Protein AF-A0A3M1TUG3-F1 (afdb_monomer_lite)

Secondary structure (DSSP, 8-state):
-HHHHT----TTTTT--S-GGG-S-HHHHHHHHHHHHTTTS-TTGGGS--HHHHHHHHHHH--HHHHTT-HHHHHHHHHHHHHHHHTTS--

Foldseek 3Di:
DCVVLVAPDDCVQLVNPDDPVPDPCVQVSVQSSSQSRCVPPDPVVSPVDDPVVVPVVCVVVDDPVVLVVDPVSVVVVVVVQVVCVVVVNHD

Radius of gyration: 16.88 Å; chains: 1; bounding box: 41×24×45 Å

Sequence (91 aa):
MKKEIGTTKSDAELGLNRNPESIANPKRLIADAIRIARQDEVKRRRRELSIEELYLPIGQKVSLTALERLPAYQQFKEAVRSAFRQLNYLH

pLDDT: mean 86.3, std 6.44, range [69.75, 96.69]

Structure (mmCIF, N/CA/C/O backbone):
data_AF-A0A3M1TUG3-F1
#
_entry.id   AF-A0A3M1TUG3-F1
#
loop_
_atom_site.group_PDB
_atom_site.id
_atom_site.type_symbol
_atom_site.label_atom_id
_atom_site.label_alt_id
_atom_site.label_comp_id
_atom_site.label_asym_id
_atom_site.label_entity_id
_atom_site.label_seq_id
_atom_site.pdbx_PDB_ins_code
_atom_site.Cartn_x
_atom_site.Cartn_y
_atom_site.Cartn_z
_atom_site.occupancy
_atom_site.B_iso_or_equiv
_atom_site.auth_seq_id
_atom_site.auth_comp_id
_atom_site.auth_asym_id
_atom_site.auth_atom_id
_atom_site.pdbx_PDB_model_num
ATOM 1 N N . MET A 1 1 ? -0.842 4.076 7.972 1.00 69.75 1 MET A N 1
ATOM 2 C CA . MET A 1 1 ? -2.234 3.617 7.765 1.00 69.75 1 MET A CA 1
ATOM 3 C C . MET A 1 1 ? -3.119 3.821 8.996 1.00 69.75 1 MET A C 1
ATOM 5 O O . MET A 1 1 ? -4.026 4.626 8.896 1.00 69.75 1 MET A O 1
ATOM 9 N N . LYS A 1 2 ? -2.858 3.202 10.161 1.00 76.19 2 LYS A N 1
ATOM 10 C CA . LYS A 1 2 ? -3.691 3.370 11.383 1.00 76.19 2 LYS A CA 1
ATOM 11 C C . LYS A 1 2 ? -3.968 4.830 11.782 1.00 76.19 2 LYS A C 1
ATOM 13 O O . LYS A 1 2 ? -5.112 5.182 12.051 1.00 76.19 2 LYS A O 1
ATOM 18 N N . LYS A 1 3 ? -2.941 5.690 11.705 1.00 75.50 3 LYS A N 1
ATOM 19 C CA . LYS A 1 3 ? -3.070 7.145 11.909 1.00 75.50 3 LYS A CA 1
ATOM 20 C C . LYS A 1 3 ? -4.026 7.823 10.916 1.00 75.50 3 LYS A C 1
ATOM 22 O O . LYS A 1 3 ? -4.758 8.708 11.324 1.00 75.50 3 LYS A O 1
ATOM 27 N N . GLU A 1 4 ? -4.042 7.389 9.655 1.00 76.06 4 GLU A N 1
ATOM 28 C CA . GLU A 1 4 ? -4.914 7.961 8.612 1.00 76.06 4 GLU A CA 1
ATOM 29 C C . GLU A 1 4 ? -6.372 7.505 8.768 1.00 76.06 4 GLU A C 1
ATOM 31 O O . GLU A 1 4 ? -7.296 8.236 8.444 1.00 76.06 4 GLU A O 1
ATOM 36 N N . ILE A 1 5 ? -6.587 6.292 9.286 1.00 76.56 5 ILE A N 1
ATOM 37 C CA . ILE A 1 5 ? -7.932 5.743 9.524 1.00 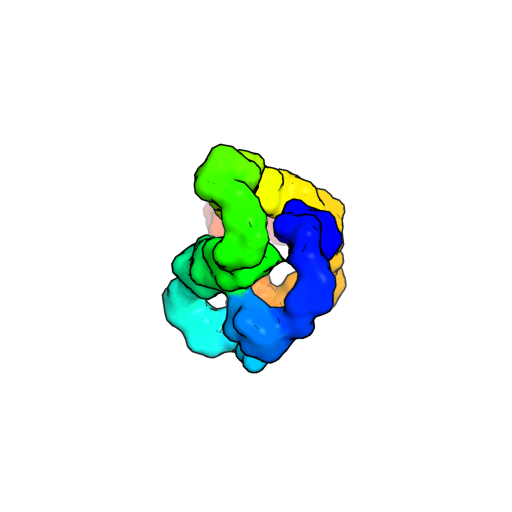76.56 5 ILE A CA 1
ATOM 38 C C . ILE A 1 5 ? -8.520 6.261 10.849 1.00 76.56 5 ILE A C 1
ATOM 40 O O . ILE A 1 5 ? -9.739 6.247 11.027 1.00 76.56 5 ILE A O 1
ATOM 44 N N . GLY A 1 6 ? -7.667 6.769 11.748 1.00 77.06 6 GLY A N 1
ATOM 45 C CA . GLY A 1 6 ? -8.064 7.352 13.030 1.00 77.06 6 GLY A CA 1
ATOM 46 C C . GLY A 1 6 ? -8.351 6.311 14.113 1.00 77.06 6 GLY A C 1
ATOM 47 O O . GLY A 1 6 ?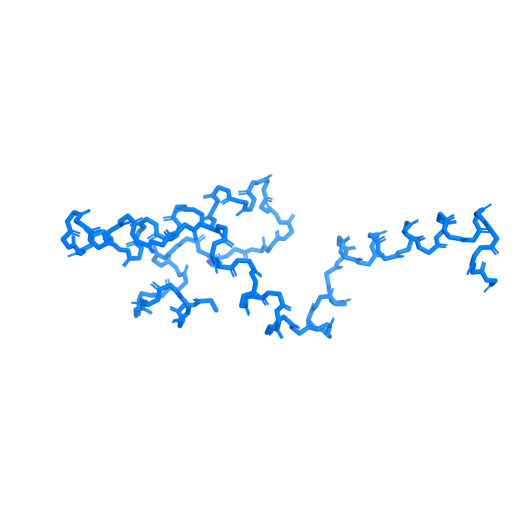 -9.225 6.524 14.942 1.00 77.06 6 GLY A O 1
ATOM 48 N N . THR A 1 7 ? -7.651 5.170 14.103 1.00 82.94 7 THR A N 1
ATOM 49 C CA . THR A 1 7 ? -7.920 4.049 15.022 1.00 82.94 7 THR A CA 1
ATOM 50 C C . THR A 1 7 ? -6.701 3.632 15.839 1.00 82.94 7 THR A C 1
ATOM 52 O O . THR A 1 7 ? -5.560 3.735 15.383 1.00 82.94 7 THR A O 1
ATOM 55 N N . THR A 1 8 ? -6.962 3.122 17.044 1.00 85.75 8 THR A N 1
ATOM 56 C CA . THR A 1 8 ? -5.976 2.508 17.946 1.00 85.75 8 THR A CA 1
ATOM 57 C C . THR A 1 8 ? -5.953 0.980 17.856 1.00 85.75 8 THR A C 1
ATOM 59 O O . THR A 1 8 ? -5.085 0.362 18.469 1.00 85.75 8 THR A O 1
ATOM 62 N N . LYS A 1 9 ? -6.862 0.369 17.078 1.00 87.94 9 LYS A N 1
ATOM 63 C CA . LYS A 1 9 ? -6.914 -1.087 16.878 1.00 87.94 9 LYS A CA 1
ATOM 64 C C . LYS A 1 9 ? -5.618 -1.599 16.234 1.00 87.94 9 LYS A C 1
ATOM 66 O O . LYS A 1 9 ? -4.992 -0.930 15.405 1.00 87.94 9 LYS A O 1
ATOM 71 N N . SER A 1 10 ? -5.211 -2.797 16.627 1.00 89.62 10 SER A N 1
ATOM 72 C CA . SER A 1 10 ? -4.034 -3.503 16.124 1.00 89.62 10 SER A CA 1
ATOM 73 C C . SER A 1 10 ? -4.226 -4.010 14.690 1.00 89.62 10 SER A C 1
ATOM 75 O O . SER A 1 10 ? -5.342 -4.137 14.191 1.00 89.62 10 SER A O 1
ATOM 77 N N . ASP A 1 11 ? -3.127 -4.354 14.009 1.00 86.12 11 ASP A N 1
ATOM 78 C CA . ASP A 1 11 ? -3.211 -4.885 12.637 1.00 86.12 11 ASP A CA 1
ATOM 79 C C . ASP A 1 11 ? -3.903 -6.254 12.592 1.00 86.12 11 ASP A C 1
ATOM 81 O O . ASP A 1 11 ? -4.517 -6.597 11.587 1.00 86.12 11 ASP A O 1
ATOM 85 N N . ALA A 1 12 ? -3.854 -7.019 13.686 1.00 88.00 12 ALA A N 1
ATOM 86 C CA . ALA A 1 12 ? -4.602 -8.263 13.825 1.00 88.00 12 ALA A CA 1
ATOM 87 C C . ALA A 1 12 ? -6.116 -8.002 13.903 1.00 88.00 12 ALA A C 1
ATOM 89 O O . ALA A 1 12 ? -6.875 -8.626 13.166 1.00 88.00 12 ALA A O 1
ATOM 90 N N . GLU A 1 13 ? -6.546 -7.034 14.719 1.00 87.75 13 GLU A N 1
ATOM 91 C CA . GLU A 1 13 ? -7.959 -6.637 14.830 1.00 87.75 13 GLU A CA 1
ATOM 92 C C . GLU A 1 13 ? -8.514 -6.088 13.514 1.00 87.75 13 GLU A C 1
ATOM 94 O O . GLU A 1 13 ? -9.670 -6.327 13.180 1.00 87.75 13 GLU A O 1
ATOM 99 N N . LEU A 1 14 ? -7.687 -5.378 12.746 1.00 87.44 14 LEU A N 1
ATOM 100 C CA . LEU A 1 14 ? -8.057 -4.840 11.437 1.00 87.44 14 LEU A CA 1
ATOM 101 C C . LEU A 1 14 ? -7.965 -5.879 10.304 1.00 87.44 14 LEU A C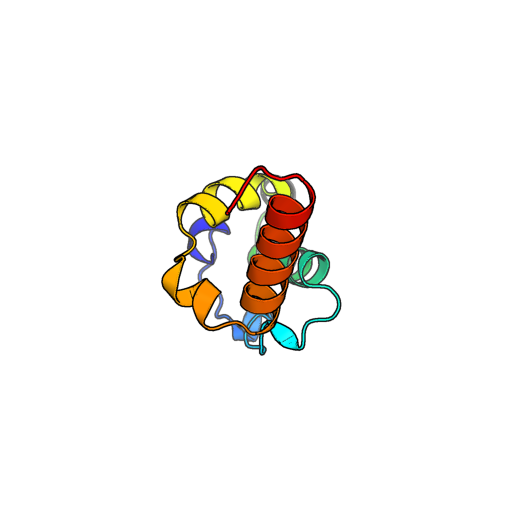 1
ATOM 103 O O . LEU A 1 14 ? -8.299 -5.563 9.165 1.00 87.44 14 LEU A O 1
ATOM 107 N N . GLY A 1 15 ? -7.490 -7.099 10.583 1.00 86.62 15 GLY A N 1
ATOM 108 C CA . GLY A 1 15 ? -7.273 -8.142 9.574 1.00 86.62 15 GLY A CA 1
ATOM 109 C C . GLY A 1 15 ? -6.110 -7.865 8.609 1.00 86.62 15 GLY A C 1
ATOM 110 O O . GLY A 1 15 ? -6.000 -8.520 7.574 1.00 86.62 15 GLY A O 1
ATOM 111 N N . LEU A 1 16 ? -5.240 -6.909 8.941 1.00 86.62 16 LEU A N 1
ATOM 112 C CA . LEU A 1 16 ? -4.110 -6.445 8.131 1.00 86.62 16 LEU A CA 1
ATOM 113 C C . LEU A 1 16 ? -2.802 -7.207 8.400 1.00 86.62 16 LEU A C 1
ATOM 115 O O . LEU A 1 16 ? -1.845 -7.034 7.651 1.00 86.62 16 LEU A O 1
ATOM 119 N N . ASN A 1 17 ? -2.738 -8.056 9.433 1.00 86.44 17 ASN A N 1
ATOM 120 C CA . ASN A 1 17 ? -1.562 -8.886 9.725 1.00 86.44 17 ASN A CA 1
ATOM 121 C C . ASN A 1 17 ? -1.455 -10.080 8.755 1.00 86.44 17 ASN A C 1
ATOM 123 O O . ASN A 1 17 ? -1.691 -11.232 9.123 1.00 86.44 17 ASN A O 1
ATOM 127 N N . ARG A 1 18 ? -1.190 -9.792 7.479 1.00 84.88 18 ARG A N 1
ATOM 128 C CA . ARG A 1 18 ? -1.070 -10.767 6.388 1.00 84.88 18 ARG A CA 1
ATOM 129 C C . ARG A 1 18 ? 0.047 -10.353 5.439 1.00 84.88 18 ARG A C 1
ATOM 131 O O . ARG A 1 18 ? 0.347 -9.169 5.319 1.00 84.88 18 ARG A O 1
ATOM 138 N N . ASN A 1 19 ? 0.633 -11.325 4.739 1.00 86.50 19 ASN A N 1
ATOM 139 C CA . ASN A 1 19 ? 1.590 -11.033 3.673 1.00 86.50 19 ASN A CA 1
ATOM 140 C C . ASN A 1 19 ? 0.875 -10.247 2.552 1.00 86.50 19 ASN A C 1
ATOM 142 O O . ASN A 1 19 ? -0.095 -10.770 2.006 1.00 86.50 19 ASN A O 1
ATOM 146 N N . PRO A 1 20 ? 1.335 -9.034 2.186 1.00 85.75 20 PRO A N 1
ATOM 147 C CA . PRO A 1 20 ? 0.723 -8.239 1.126 1.00 85.75 20 PRO A CA 1
ATOM 148 C C . PRO A 1 20 ? 0.566 -8.977 -0.209 1.00 85.75 20 PRO A C 1
ATOM 150 O O . PRO A 1 20 ? -0.427 -8.774 -0.902 1.00 85.75 20 PRO A O 1
ATOM 153 N N . GLU A 1 21 ? 1.509 -9.859 -0.549 1.00 86.94 21 GLU A N 1
ATOM 154 C CA . GLU A 1 21 ? 1.524 -10.567 -1.836 1.00 86.94 21 GLU A CA 1
ATOM 155 C C . GLU A 1 21 ? 0.547 -11.743 -1.909 1.00 86.94 21 GLU A C 1
ATOM 157 O O . GLU A 1 21 ? 0.215 -12.198 -2.999 1.00 86.94 21 GLU A O 1
ATOM 162 N N . SER A 1 22 ? 0.037 -12.223 -0.771 1.00 89.06 22 SER A N 1
ATOM 163 C CA . SER A 1 22 ? -0.973 -13.287 -0.753 1.00 89.06 22 SER A CA 1
ATOM 164 C C . SER A 1 22 ? -2.410 -12.758 -0.769 1.00 89.06 22 SER A C 1
ATOM 166 O O . SER A 1 22 ? -3.369 -13.535 -0.770 1.00 89.06 22 SER A O 1
ATOM 168 N N . ILE A 1 23 ? -2.598 -11.434 -0.771 1.00 89.69 23 ILE A N 1
ATOM 169 C CA . ILE A 1 23 ? -3.922 -10.819 -0.701 1.00 89.69 23 ILE A CA 1
ATOM 170 C C . ILE A 1 23 ? -4.533 -10.757 -2.102 1.00 89.69 23 ILE A C 1
ATOM 172 O O . ILE A 1 23 ? -4.208 -9.885 -2.901 1.00 89.69 23 ILE A O 1
ATOM 176 N N . ALA A 1 24 ? -5.508 -11.628 -2.365 1.00 88.38 24 ALA A N 1
ATOM 177 C CA . ALA A 1 24 ? -6.215 -11.666 -3.647 1.00 88.38 24 ALA A CA 1
ATOM 178 C C . ALA A 1 24 ? -7.020 -10.385 -3.957 1.00 88.38 24 ALA A C 1
ATOM 180 O O . ALA A 1 24 ? -7.189 -10.021 -5.117 1.00 88.38 24 ALA A O 1
ATOM 181 N N . ASN A 1 25 ? -7.542 -9.694 -2.935 1.00 89.06 25 ASN A N 1
ATOM 182 C CA . ASN A 1 25 ? -8.305 -8.454 -3.114 1.00 89.06 25 ASN A CA 1
ATOM 183 C C . ASN A 1 25 ? -7.917 -7.389 -2.068 1.00 89.06 25 ASN A C 1
ATOM 185 O O . ASN A 1 25 ? -8.599 -7.238 -1.047 1.00 89.06 25 ASN A O 1
ATOM 189 N N . PRO A 1 26 ? -6.823 -6.642 -2.303 1.00 86.56 26 PRO A N 1
ATOM 190 C CA . PRO A 1 26 ? -6.295 -5.684 -1.333 1.00 86.56 26 PRO A CA 1
ATOM 191 C C . PRO A 1 26 ? -7.221 -4.484 -1.118 1.00 86.56 26 PRO A C 1
ATOM 193 O O . PRO A 1 26 ? -7.319 -3.983 -0.000 1.00 86.56 26 PRO A O 1
ATOM 196 N N . LYS A 1 27 ? -7.969 -4.056 -2.146 1.00 87.75 27 LYS A N 1
ATOM 197 C CA . LYS A 1 27 ? -8.936 -2.951 -2.023 1.00 87.75 27 LYS A CA 1
ATOM 198 C C . LYS A 1 27 ? -10.053 -3.296 -1.042 1.00 87.75 27 LYS A C 1
ATOM 200 O O . LYS A 1 27 ? -10.370 -2.504 -0.158 1.00 87.75 27 LYS A O 1
ATOM 205 N N . ARG A 1 28 ? -10.619 -4.500 -1.171 1.00 89.31 28 ARG A N 1
ATOM 206 C CA . ARG A 1 28 ? -11.663 -4.980 -0.261 1.00 89.31 28 ARG A CA 1
ATOM 207 C C . ARG A 1 28 ? -11.141 -5.121 1.167 1.00 89.31 28 ARG A C 1
ATOM 209 O O . ARG A 1 28 ? -11.821 -4.682 2.085 1.00 89.31 28 ARG A O 1
ATOM 216 N N . LEU A 1 29 ? -9.930 -5.656 1.347 1.00 89.88 29 LEU A N 1
ATOM 217 C CA . LEU A 1 29 ? -9.319 -5.788 2.673 1.00 89.88 29 LEU A CA 1
ATOM 218 C C . LEU A 1 29 ? -9.190 -4.434 3.385 1.00 89.88 29 LEU A C 1
ATOM 220 O O . LEU A 1 29 ? -9.544 -4.312 4.553 1.00 89.88 29 LEU A O 1
ATOM 224 N N . ILE A 1 30 ? -8.718 -3.408 2.674 1.00 87.31 30 ILE A N 1
ATOM 225 C CA . ILE A 1 30 ? -8.590 -2.052 3.219 1.00 87.31 30 ILE A CA 1
ATOM 226 C C . ILE A 1 30 ? -9.968 -1.476 3.574 1.00 87.31 30 ILE A C 1
ATOM 228 O O . ILE A 1 30 ? -10.126 -0.902 4.650 1.00 87.31 30 ILE A O 1
ATOM 232 N N . ALA A 1 31 ? -10.974 -1.660 2.712 1.00 88.25 31 ALA A N 1
ATOM 233 C CA . ALA A 1 31 ? -12.341 -1.215 2.985 1.00 88.25 31 ALA A CA 1
ATOM 234 C C . ALA A 1 31 ? -12.927 -1.880 4.247 1.00 88.25 31 ALA A C 1
ATOM 236 O O . ALA A 1 31 ? -13.530 -1.207 5.085 1.00 88.25 31 ALA A O 1
ATOM 237 N N . ASP A 1 32 ? -12.698 -3.184 4.420 1.00 89.50 32 ASP A N 1
ATOM 238 C CA . ASP A 1 32 ? -13.102 -3.915 5.621 1.00 89.50 32 ASP A CA 1
ATOM 239 C C . ASP A 1 32 ? -12.349 -3.435 6.868 1.00 89.50 32 ASP A C 1
ATOM 241 O O . ASP A 1 32 ? -12.972 -3.224 7.9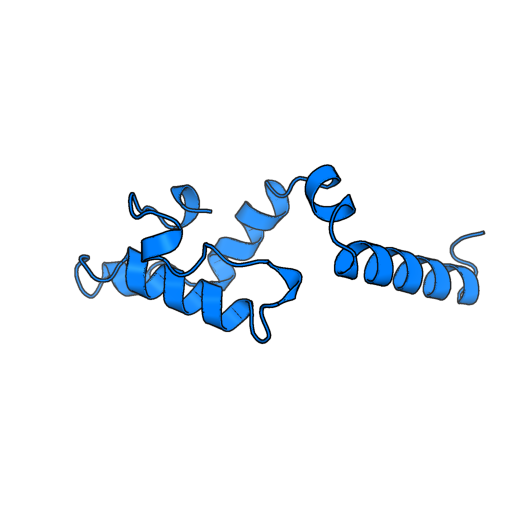09 1.00 89.50 32 ASP A O 1
ATOM 245 N N . ALA A 1 33 ? -11.046 -3.171 6.763 1.00 89.25 33 ALA A N 1
ATOM 246 C CA . ALA A 1 33 ? -10.261 -2.614 7.861 1.00 89.25 33 ALA A CA 1
ATOM 247 C C . ALA A 1 33 ? -10.791 -1.240 8.311 1.00 89.25 33 ALA A C 1
ATOM 249 O O . ALA A 1 33 ? -10.934 -1.000 9.508 1.00 89.25 33 ALA A O 1
ATOM 250 N N . ILE A 1 34 ? -11.149 -0.352 7.376 1.00 87.12 34 ILE A N 1
ATOM 251 C CA . ILE A 1 34 ? -11.761 0.956 7.686 1.00 87.12 34 ILE A CA 1
ATOM 252 C C . ILE A 1 34 ? -13.106 0.770 8.396 1.00 87.12 34 ILE A C 1
ATOM 254 O O . ILE A 1 34 ? -13.383 1.423 9.404 1.00 87.12 34 ILE A O 1
ATOM 258 N N . ARG A 1 35 ? -13.932 -0.159 7.904 1.00 87.19 35 ARG A N 1
ATOM 259 C CA . ARG A 1 35 ? -15.227 -0.486 8.510 1.00 87.19 35 ARG A CA 1
ATOM 260 C C . ARG A 1 35 ? -15.069 -0.982 9.949 1.00 87.19 35 ARG A C 1
ATOM 262 O O . ARG A 1 35 ? -15.807 -0.533 10.823 1.00 87.19 35 ARG A O 1
ATOM 269 N N . ILE A 1 36 ? -14.109 -1.873 10.203 1.00 89.50 36 ILE A N 1
ATOM 270 C CA . ILE A 1 36 ? -13.798 -2.402 11.541 1.00 89.50 36 ILE A CA 1
ATOM 271 C C . ILE A 1 36 ? -13.251 -1.296 12.448 1.00 89.50 36 ILE A C 1
ATOM 273 O O . ILE A 1 36 ? -13.645 -1.195 13.610 1.00 89.50 36 ILE A O 1
ATOM 277 N N . ALA A 1 37 ? -12.367 -0.447 11.928 1.00 87.75 37 ALA A N 1
ATOM 278 C CA . ALA A 1 37 ? -11.766 0.655 12.668 1.00 87.75 37 ALA A CA 1
ATOM 279 C C . ALA A 1 37 ? -12.806 1.632 13.233 1.00 87.75 37 ALA A C 1
ATOM 281 O O . ALA A 1 37 ? -12.622 2.138 14.337 1.00 87.75 37 ALA A O 1
ATOM 282 N N . ARG A 1 38 ? -13.903 1.851 12.497 1.00 86.31 38 ARG A N 1
ATOM 283 C CA . ARG A 1 38 ? -14.965 2.815 12.829 1.00 86.31 38 ARG A CA 1
ATOM 284 C C . ARG A 1 38 ? -16.254 2.178 13.335 1.00 86.31 38 ARG A C 1
ATOM 286 O O . ARG A 1 38 ? -17.268 2.859 13.484 1.00 86.31 38 ARG A O 1
ATOM 293 N N . GLN A 1 39 ? -16.249 0.874 13.602 1.00 87.38 39 GLN A N 1
ATOM 294 C CA . GLN A 1 39 ? -17.453 0.148 14.016 1.00 87.38 39 GLN A CA 1
ATOM 295 C C . GLN A 1 39 ? -18.069 0.679 15.321 1.00 87.38 39 GLN A C 1
ATOM 297 O O . GLN A 1 39 ? -19.266 0.505 15.533 1.00 87.38 39 GLN A O 1
ATOM 302 N N . ASP A 1 40 ? -17.272 1.360 16.146 1.00 85.88 40 ASP A N 1
ATOM 303 C CA . ASP A 1 40 ? -17.663 1.905 17.448 1.00 85.88 40 ASP A CA 1
ATOM 304 C C . ASP A 1 40 ? -18.116 3.381 17.362 1.00 85.88 40 ASP A C 1
ATOM 306 O O . ASP A 1 40 ? -18.626 3.945 18.325 1.00 85.88 40 ASP A O 1
ATOM 310 N N . GLU A 1 41 ? -17.988 4.028 16.196 1.00 85.12 41 GLU A N 1
ATOM 311 C CA . GLU A 1 41 ? -18.374 5.434 16.012 1.00 85.12 41 GLU A CA 1
ATOM 312 C C . GLU A 1 41 ? -19.885 5.609 15.788 1.00 85.12 41 GLU A C 1
ATOM 314 O O . GLU A 1 41 ? -20.612 4.670 15.464 1.00 85.12 41 GLU A O 1
ATOM 319 N N . VAL A 1 42 ? -20.393 6.839 15.887 1.00 84.94 42 VAL A N 1
ATOM 320 C CA . VAL A 1 42 ? -21.786 7.156 15.523 1.00 84.94 42 VAL A CA 1
ATOM 321 C C . VAL A 1 42 ? -22.004 7.097 14.004 1.00 84.94 42 VAL A C 1
ATOM 323 O O . VAL A 1 42 ? -21.121 7.454 13.226 1.00 84.94 42 VAL A O 1
ATOM 326 N N . LYS A 1 43 ? -23.208 6.698 13.560 1.00 80.94 43 LYS A N 1
ATOM 327 C CA . LYS A 1 43 ? -23.552 6.413 12.144 1.00 80.94 43 LYS A CA 1
ATOM 328 C C . LYS A 1 43 ? -23.134 7.506 11.147 1.00 80.94 43 LYS A C 1
ATOM 330 O O . LYS A 1 43 ? -22.783 7.178 10.017 1.00 80.94 43 LYS A O 1
ATOM 335 N N . ARG A 1 44 ? -23.163 8.779 11.562 1.00 80.12 44 ARG A N 1
ATOM 336 C CA . ARG A 1 44 ? -22.714 9.925 10.755 1.00 80.12 44 ARG A CA 1
ATOM 337 C C . ARG A 1 44 ? -21.205 9.879 10.471 1.00 80.12 44 ARG A C 1
ATOM 339 O O . ARG A 1 44 ? -20.829 9.923 9.309 1.00 80.12 44 ARG A O 1
ATOM 346 N N . ARG A 1 45 ? -20.371 9.684 11.500 1.00 76.19 45 ARG A N 1
ATOM 347 C CA . ARG A 1 45 ? -18.896 9.671 11.393 1.00 76.19 45 ARG A CA 1
ATOM 348 C C . ARG A 1 45 ? -18.346 8.433 10.675 1.00 76.19 45 ARG A C 1
ATOM 350 O O . ARG A 1 45 ? -17.361 8.511 9.945 1.00 76.19 45 ARG A O 1
ATOM 357 N N . ARG A 1 46 ? -19.067 7.305 10.753 1.00 75.69 46 ARG A N 1
ATOM 358 C CA . ARG A 1 46 ? -18.708 6.068 10.028 1.00 75.69 46 ARG A CA 1
ATOM 359 C C . ARG A 1 46 ? -18.616 6.234 8.509 1.00 75.69 46 ARG A C 1
ATOM 361 O O . ARG A 1 46 ? -17.957 5.425 7.868 1.00 75.69 46 ARG A O 1
ATOM 368 N N . ARG A 1 47 ? -19.310 7.221 7.930 1.00 74.69 47 ARG A N 1
ATOM 369 C CA . ARG A 1 47 ? -19.368 7.456 6.475 1.00 74.69 47 ARG A CA 1
ATOM 370 C C . ARG A 1 47 ? -18.381 8.515 5.980 1.00 74.69 47 ARG A C 1
ATOM 372 O O . ARG A 1 47 ? -18.308 8.722 4.779 1.00 74.69 47 ARG A O 1
ATOM 379 N N . GLU A 1 48 ? -17.653 9.172 6.879 1.00 74.75 48 GLU A N 1
ATOM 380 C CA . GLU A 1 48 ? -16.779 10.311 6.552 1.00 74.75 48 GLU A CA 1
ATOM 381 C C . GLU A 1 48 ? -15.395 9.905 6.023 1.00 74.75 48 GLU A C 1
ATOM 383 O O . GLU A 1 48 ? -14.575 10.778 5.783 1.00 74.75 48 GLU A O 1
ATOM 388 N N . LEU A 1 49 ? -15.090 8.609 5.900 1.00 74.81 49 LEU A N 1
ATOM 389 C CA . LEU A 1 49 ? -13.816 8.161 5.336 1.00 74.81 49 LEU A CA 1
ATOM 390 C C . LEU A 1 49 ? -14.032 6.994 4.389 1.00 74.81 49 LEU A C 1
ATOM 392 O O . LEU A 1 49 ? -14.385 5.882 4.789 1.00 74.81 49 LEU A O 1
ATOM 396 N N . SER A 1 50 ? -13.793 7.280 3.123 1.00 72.94 50 SER A N 1
ATOM 397 C CA . SER A 1 50 ? -13.739 6.324 2.036 1.00 72.94 50 SER A CA 1
ATOM 398 C C . SER A 1 50 ? -12.302 5.853 1.801 1.00 72.94 50 SER A C 1
ATOM 400 O O . SER A 1 50 ? -11.323 6.489 2.195 1.00 72.94 50 SER A O 1
ATOM 402 N N . ILE A 1 51 ? -12.157 4.715 1.120 1.00 77.38 51 ILE A N 1
ATOM 403 C CA . ILE A 1 51 ? -10.841 4.238 0.676 1.00 77.38 51 ILE A CA 1
ATOM 404 C C . ILE A 1 51 ? -10.166 5.226 -0.291 1.00 77.38 51 ILE A C 1
ATOM 406 O O . ILE A 1 51 ? -8.942 5.304 -0.335 1.00 77.38 51 ILE A O 1
ATOM 410 N N . GLU A 1 52 ? -10.957 5.999 -1.037 1.00 80.88 52 GLU A N 1
ATOM 411 C CA . GLU A 1 52 ? -10.480 6.970 -2.024 1.00 80.88 52 GLU A CA 1
ATOM 412 C C . GLU A 1 52 ? -9.700 8.107 -1.360 1.00 80.88 52 GLU A C 1
ATOM 414 O O . GLU A 1 52 ? -8.581 8.415 -1.771 1.00 80.88 52 GLU A O 1
ATOM 419 N N . GLU A 1 53 ? -10.230 8.638 -0.258 1.00 78.25 53 GLU A N 1
ATOM 420 C CA . GLU A 1 53 ? -9.600 9.703 0.534 1.00 78.25 53 GLU A CA 1
ATOM 421 C C . GLU A 1 53 ? -8.289 9.255 1.194 1.00 78.25 53 GLU A C 1
ATOM 423 O O . GLU A 1 53 ? -7.439 10.080 1.529 1.00 78.25 53 GLU A O 1
ATOM 428 N N . LEU A 1 54 ? -8.084 7.944 1.346 1.00 78.12 54 LEU A N 1
ATOM 429 C CA . LEU A 1 54 ? -6.869 7.380 1.926 1.00 78.12 54 LEU A CA 1
ATOM 430 C C . LEU A 1 54 ? -5.742 7.189 0.911 1.00 78.12 54 LEU A C 1
ATOM 432 O O . LEU A 1 54 ? -4.578 7.168 1.311 1.00 78.12 54 LEU A O 1
ATOM 436 N N . TYR A 1 55 ? -6.035 7.054 -0.384 1.00 80.62 55 TYR A N 1
ATOM 437 C CA . TYR A 1 55 ? -4.988 6.754 -1.365 1.00 80.62 55 TYR A CA 1
ATOM 438 C C . TYR A 1 55 ? -3.959 7.873 -1.495 1.00 80.62 55 TYR A C 1
ATOM 440 O O . TYR A 1 55 ? -2.764 7.584 -1.552 1.00 80.62 55 TYR A O 1
ATOM 448 N N . LEU A 1 56 ? -4.397 9.132 -1.494 1.00 80.38 56 LEU A N 1
ATOM 449 C CA . LEU A 1 56 ? -3.502 10.283 -1.608 1.00 80.38 56 LEU A CA 1
ATOM 450 C C . LEU A 1 56 ? -2.495 10.371 -0.440 1.00 80.38 56 LEU A C 1
ATOM 452 O O . LEU A 1 56 ? -1.288 10.348 -0.702 1.00 80.38 56 LEU A O 1
ATOM 456 N N . PRO A 1 57 ? -2.924 10.407 0.839 1.00 81.88 57 PRO A N 1
ATOM 457 C CA . PRO A 1 57 ? -1.990 10.477 1.961 1.00 81.88 57 PRO A CA 1
ATOM 458 C C . PRO A 1 57 ? -1.138 9.209 2.105 1.00 81.88 57 PRO A C 1
ATOM 460 O O . PRO A 1 57 ? 0.014 9.298 2.533 1.00 81.88 57 PRO A O 1
ATOM 463 N N . ILE A 1 58 ? -1.658 8.030 1.735 1.00 81.38 58 ILE A N 1
ATOM 464 C CA . ILE A 1 58 ? -0.870 6.788 1.728 1.00 81.38 58 ILE A CA 1
ATOM 465 C C . ILE A 1 58 ? 0.211 6.859 0.646 1.00 81.38 58 ILE A C 1
ATOM 467 O O . ILE A 1 58 ? 1.369 6.593 0.953 1.00 81.38 58 ILE A O 1
ATOM 471 N N . GLY A 1 59 ? -0.130 7.261 -0.579 1.00 80.00 59 GLY A N 1
ATOM 472 C CA . GLY A 1 59 ? 0.822 7.370 -1.685 1.00 80.00 59 GLY A CA 1
ATOM 473 C C . GLY A 1 59 ? 1.980 8.321 -1.379 1.00 80.00 59 GLY A C 1
ATOM 474 O O . GLY A 1 59 ? 3.128 7.991 -1.651 1.00 80.00 59 GLY A O 1
ATOM 475 N N . GLN A 1 60 ? 1.700 9.451 -0.725 1.00 82.38 60 GLN A N 1
ATOM 476 C CA . GLN A 1 60 ? 2.728 10.414 -0.311 1.00 82.38 60 GLN A CA 1
ATOM 477 C C . GLN A 1 60 ? 3.660 9.889 0.793 1.00 82.38 60 GLN A C 1
ATOM 479 O O . GLN A 1 60 ? 4.809 10.312 0.881 1.00 82.38 60 GLN A O 1
ATOM 484 N N . LYS A 1 61 ? 3.172 8.989 1.655 1.00 83.38 61 LYS A N 1
ATOM 485 C CA . LYS A 1 61 ? 3.927 8.441 2.798 1.00 83.38 61 LYS A CA 1
ATOM 486 C C . LYS A 1 61 ? 4.528 7.064 2.519 1.00 83.38 61 LYS A C 1
ATOM 488 O O . LYS A 1 61 ? 5.218 6.513 3.378 1.00 83.38 61 LYS A O 1
ATOM 493 N N . VAL A 1 62 ? 4.241 6.479 1.359 1.00 83.94 62 VAL A N 1
ATOM 494 C CA . VAL A 1 62 ? 4.756 5.169 0.976 1.00 83.94 62 VAL A CA 1
ATOM 495 C C . VAL A 1 62 ? 6.261 5.258 0.760 1.00 83.94 62 VAL A C 1
ATOM 497 O O . VAL A 1 62 ? 6.772 6.074 -0.001 1.00 83.94 62 VAL A O 1
ATOM 500 N N . SER A 1 63 ? 6.982 4.378 1.448 1.00 85.94 63 SER A N 1
ATOM 501 C CA . SER A 1 63 ? 8.420 4.238 1.284 1.00 85.94 63 SER A CA 1
ATOM 502 C C . SER A 1 63 ? 8.719 3.452 0.007 1.00 85.94 63 SER A C 1
ATOM 504 O O . SER A 1 63 ? 8.373 2.273 -0.099 1.00 85.94 63 SER A O 1
ATOM 506 N N . LEU A 1 64 ? 9.405 4.089 -0.945 1.00 85.81 64 LEU A N 1
ATOM 507 C CA . LEU A 1 64 ? 9.862 3.421 -2.167 1.00 85.81 64 LEU A CA 1
ATOM 508 C C . LEU A 1 64 ? 10.802 2.249 -1.855 1.00 85.81 64 LEU A C 1
ATOM 510 O O . LEU A 1 64 ? 10.706 1.207 -2.492 1.00 85.81 64 LEU A O 1
ATOM 514 N N . THR A 1 65 ? 11.649 2.368 -0.829 1.00 87.81 65 THR A N 1
ATOM 515 C CA . THR A 1 65 ? 12.554 1.281 -0.421 1.00 87.81 65 THR A CA 1
ATOM 516 C C . THR A 1 65 ? 11.806 0.084 0.163 1.00 87.81 65 THR A C 1
ATOM 518 O O . THR A 1 65 ? 12.265 -1.048 0.030 1.00 87.81 65 THR A O 1
ATOM 521 N N . ALA A 1 66 ? 10.640 0.298 0.782 1.00 87.12 66 ALA A N 1
ATOM 522 C CA . ALA A 1 66 ? 9.765 -0.792 1.202 1.00 87.12 66 ALA A CA 1
ATOM 523 C C . ALA A 1 66 ? 9.080 -1.461 -0.000 1.00 87.12 66 ALA A C 1
ATOM 525 O O . ALA A 1 66 ? 9.008 -2.687 -0.046 1.00 87.12 66 ALA A O 1
ATOM 526 N N . LEU A 1 67 ? 8.631 -0.675 -0.987 1.00 87.69 67 LEU A N 1
ATOM 527 C CA . LEU A 1 67 ? 8.062 -1.209 -2.228 1.00 87.69 67 LEU A CA 1
ATOM 528 C C . LEU A 1 67 ? 9.074 -2.046 -3.012 1.00 87.69 67 LEU A C 1
ATOM 530 O O . LEU A 1 67 ? 8.719 -3.099 -3.528 1.00 87.69 67 LEU A O 1
ATOM 534 N N . GLU A 1 68 ? 10.342 -1.636 -3.051 1.00 91.25 68 GLU A N 1
ATOM 535 C CA . GLU A 1 68 ? 11.402 -2.383 -3.737 1.00 91.25 68 GLU A CA 1
ATOM 536 C C . GLU A 1 68 ? 11.645 -3.788 -3.170 1.00 91.25 68 GLU A C 1
ATOM 538 O O . GLU A 1 68 ? 12.237 -4.625 -3.848 1.00 91.25 68 GLU A O 1
ATOM 543 N N . ARG A 1 69 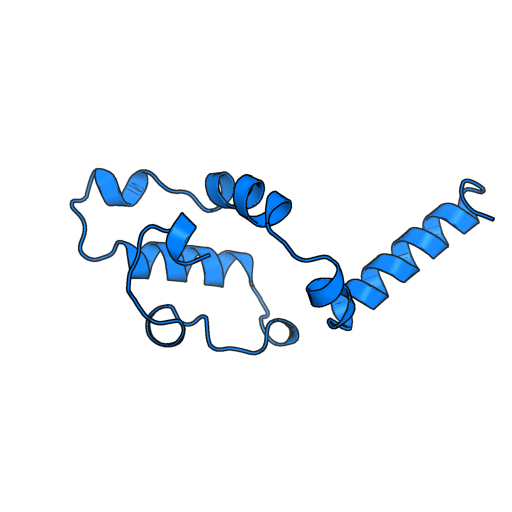? 11.158 -4.093 -1.966 1.00 90.62 69 ARG A N 1
ATOM 544 C CA . ARG A 1 69 ? 11.250 -5.440 -1.387 1.00 90.62 69 ARG A CA 1
ATOM 545 C C . ARG A 1 69 ? 10.137 -6.377 -1.850 1.00 90.62 69 ARG A C 1
ATOM 547 O O . ARG A 1 69 ? 10.200 -7.557 -1.530 1.00 90.62 69 ARG A O 1
ATOM 554 N N . LEU A 1 70 ? 9.124 -5.868 -2.554 1.00 90.94 70 LEU A N 1
ATOM 555 C CA . LEU A 1 70 ? 7.985 -6.656 -3.019 1.00 90.94 70 LEU A CA 1
ATOM 556 C C . LEU A 1 70 ? 8.245 -7.188 -4.440 1.00 90.94 70 LEU A C 1
ATOM 558 O O . LEU A 1 70 ? 8.352 -6.378 -5.370 1.00 90.94 70 LEU A O 1
ATOM 562 N N . PRO A 1 71 ? 8.313 -8.517 -4.640 1.00 92.06 71 PRO A N 1
ATOM 563 C CA . PRO A 1 71 ? 8.358 -9.141 -5.962 1.00 92.06 71 PRO A CA 1
ATOM 564 C C . PRO A 1 71 ? 7.363 -8.564 -6.975 1.00 92.06 71 PRO A C 1
ATOM 566 O O . PRO A 1 71 ? 7.756 -8.223 -8.092 1.00 92.06 71 PRO A O 1
ATOM 569 N N . ALA A 1 72 ? 6.100 -8.370 -6.586 1.00 89.50 72 ALA A N 1
ATOM 570 C CA . ALA A 1 72 ? 5.073 -7.823 -7.475 1.00 89.50 72 ALA A CA 1
ATOM 571 C C . ALA A 1 72 ? 5.406 -6.399 -7.961 1.00 89.50 72 ALA A C 1
ATOM 573 O O . ALA A 1 72 ? 5.170 -6.053 -9.121 1.00 89.50 72 ALA A O 1
ATOM 574 N N . TYR A 1 73 ? 5.995 -5.571 -7.094 1.00 92.50 73 TYR A N 1
ATOM 575 C CA . TYR A 1 73 ? 6.415 -4.220 -7.464 1.00 92.50 73 TYR A CA 1
ATOM 576 C C . TYR A 1 73 ? 7.617 -4.237 -8.410 1.00 92.50 73 TYR A C 1
ATOM 578 O O . TYR A 1 73 ? 7.646 -3.471 -9.372 1.00 92.50 73 TYR A O 1
ATOM 586 N N . GLN A 1 74 ? 8.585 -5.130 -8.187 1.00 94.12 74 GLN A N 1
ATOM 587 C CA . GLN A 1 74 ? 9.723 -5.293 -9.097 1.00 94.12 74 GLN A CA 1
ATOM 588 C C . GLN A 1 74 ? 9.266 -5.748 -10.486 1.00 94.12 74 GLN A C 1
ATOM 590 O O . GLN A 1 74 ? 9.694 -5.181 -11.491 1.00 94.12 74 GLN A O 1
ATOM 595 N N . GLN A 1 75 ? 8.331 -6.701 -10.551 1.00 94.69 75 GLN A N 1
ATOM 596 C CA . GLN A 1 75 ? 7.747 -7.147 -11.815 1.00 94.69 75 GLN A CA 1
ATOM 597 C C . GLN A 1 75 ? 7.043 -5.999 -12.548 1.00 94.69 75 GLN A C 1
ATOM 599 O O . GLN A 1 75 ? 7.247 -5.815 -13.748 1.00 94.69 75 GLN A O 1
ATOM 604 N N . PHE A 1 76 ? 6.256 -5.193 -11.831 1.00 93.75 76 PHE A N 1
ATOM 605 C CA . PHE A 1 76 ? 5.632 -3.994 -12.389 1.00 93.75 76 PHE A CA 1
ATOM 606 C C . PHE A 1 76 ? 6.676 -2.997 -12.916 1.00 93.75 76 PHE A C 1
ATOM 608 O O . PHE A 1 76 ? 6.569 -2.536 -14.052 1.00 93.75 76 PHE A O 1
ATOM 615 N N . LYS A 1 77 ? 7.712 -2.697 -12.124 1.00 94.56 77 LYS A N 1
ATOM 616 C CA . LYS A 1 77 ? 8.789 -1.762 -12.485 1.00 94.56 77 LYS A CA 1
ATOM 617 C C . LYS A 1 77 ? 9.503 -2.199 -13.766 1.00 94.56 77 LYS A C 1
ATOM 619 O O . LYS A 1 77 ? 9.712 -1.375 -14.656 1.00 94.56 77 LYS A O 1
ATOM 624 N N . GLU A 1 78 ? 9.831 -3.483 -13.892 1.00 96.38 78 GLU A N 1
ATOM 625 C CA . GLU A 1 78 ? 10.485 -4.017 -15.090 1.00 96.38 78 GLU A CA 1
ATOM 626 C C . GLU A 1 78 ? 9.550 -4.100 -16.302 1.00 96.38 78 GLU A C 1
ATOM 628 O O . GLU A 1 78 ? 9.983 -3.811 -17.419 1.00 96.38 78 GLU A O 1
ATOM 633 N N . ALA A 1 79 ? 8.261 -4.395 -16.110 1.00 96.25 79 ALA A N 1
ATOM 634 C CA . ALA A 1 79 ? 7.274 -4.343 -17.189 1.00 96.25 79 ALA A CA 1
ATOM 635 C C . ALA A 1 79 ? 7.133 -2.920 -17.756 1.00 96.25 79 ALA A C 1
ATOM 637 O O . ALA A 1 79 ? 7.174 -2.730 -18.971 1.00 96.25 79 ALA A O 1
ATOM 638 N N . VAL A 1 80 ? 7.052 -1.910 -16.882 1.00 95.75 80 VAL A N 1
ATOM 639 C CA . VAL A 1 80 ? 7.007 -0.498 -17.289 1.00 95.75 80 VAL A CA 1
ATOM 640 C C . VAL A 1 80 ? 8.289 -0.107 -18.019 1.00 95.75 80 VAL A C 1
ATOM 642 O O . VAL A 1 80 ? 8.224 0.446 -19.113 1.00 95.75 80 VAL A O 1
ATOM 645 N N . ARG A 1 81 ? 9.464 -0.441 -17.475 1.00 96.25 81 ARG A N 1
ATOM 646 C CA . ARG A 1 81 ? 10.747 -0.170 -18.144 1.00 96.25 81 ARG A CA 1
ATOM 647 C C . ARG A 1 81 ? 10.825 -0.809 -19.524 1.00 96.25 81 ARG A C 1
ATOM 649 O O . ARG A 1 81 ? 11.261 -0.161 -20.470 1.00 96.25 81 ARG A O 1
ATOM 656 N N . SER A 1 82 ? 10.387 -2.058 -19.641 1.00 96.44 82 SER A N 1
ATOM 657 C CA . SER A 1 82 ? 10.378 -2.791 -20.908 1.00 96.44 82 SER A CA 1
ATOM 658 C C . SER A 1 82 ? 9.461 -2.125 -21.933 1.00 96.44 82 SER A C 1
ATOM 660 O O . SER A 1 82 ? 9.882 -1.925 -23.068 1.00 96.44 82 SER A O 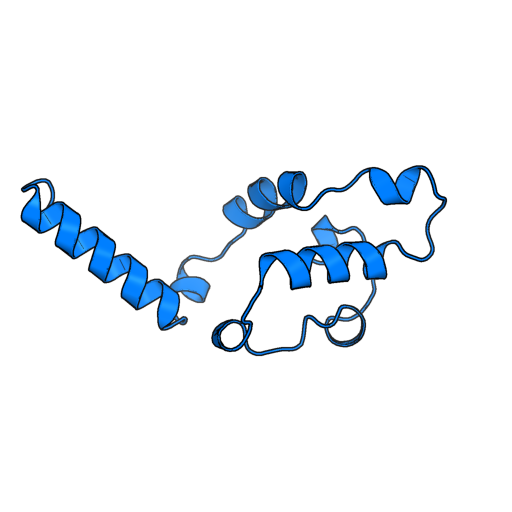1
ATOM 662 N N . ALA A 1 83 ? 8.264 -1.694 -21.528 1.00 96.69 83 ALA A N 1
ATOM 663 C CA . ALA A 1 83 ? 7.358 -0.947 -22.398 1.00 96.69 83 ALA A CA 1
ATOM 664 C C . ALA A 1 83 ? 7.972 0.385 -22.864 1.00 96.69 83 ALA A C 1
ATOM 666 O O . ALA A 1 83 ? 7.908 0.725 -24.041 1.00 96.69 83 ALA A O 1
ATOM 667 N N . PHE A 1 84 ? 8.636 1.123 -21.971 1.00 96.38 84 PHE A N 1
ATOM 668 C CA . PHE A 1 84 ? 9.289 2.385 -22.335 1.00 96.38 84 PHE A CA 1
ATOM 669 C C . PHE A 1 84 ? 10.478 2.181 -23.279 1.00 96.38 84 PHE A C 1
ATOM 671 O O . PHE A 1 84 ? 10.667 2.991 -24.186 1.00 96.38 84 PHE A O 1
ATOM 678 N N . ARG A 1 85 ? 11.239 1.090 -23.121 1.00 96.56 85 ARG A N 1
ATOM 679 C CA . ARG A 1 85 ? 12.289 0.705 -24.078 1.00 96.56 85 ARG A CA 1
ATOM 680 C C . ARG A 1 85 ? 11.716 0.376 -25.451 1.00 96.56 85 ARG A C 1
ATOM 682 O O . ARG A 1 85 ? 12.230 0.858 -26.451 1.00 96.56 85 ARG A O 1
ATOM 689 N N . GLN A 1 86 ? 10.621 -0.383 -25.507 1.00 96.12 86 GLN A N 1
ATOM 690 C CA . GLN A 1 86 ? 9.930 -0.696 -26.766 1.00 96.12 86 GLN A CA 1
ATOM 691 C C . GLN A 1 86 ? 9.411 0.558 -27.480 1.00 96.12 86 GLN A C 1
ATOM 693 O O . GLN A 1 86 ? 9.414 0.617 -28.706 1.00 96.12 86 GLN A O 1
ATOM 698 N N . LEU A 1 87 ? 8.993 1.567 -26.715 1.00 96.69 87 LEU A N 1
ATOM 699 C CA . LEU A 1 87 ? 8.541 2.857 -27.233 1.00 96.69 87 LEU A CA 1
ATOM 700 C C . LEU A 1 87 ? 9.689 3.847 -27.507 1.00 96.69 87 LEU A C 1
ATOM 702 O O . LEU A 1 87 ? 9.420 4.992 -27.858 1.00 96.69 87 LEU A O 1
ATOM 706 N N . ASN A 1 88 ? 10.954 3.433 -27.356 1.00 94.25 88 ASN A N 1
ATOM 707 C CA . ASN A 1 88 ? 12.144 4.285 -27.483 1.00 94.25 88 ASN A CA 1
ATOM 708 C C . ASN A 1 88 ? 12.149 5.521 -26.560 1.00 94.25 88 ASN A C 1
ATOM 710 O O . ASN A 1 88 ? 12.809 6.515 -26.851 1.00 94.25 88 ASN A O 1
ATOM 714 N N . TYR A 1 89 ? 11.438 5.464 -25.432 1.00 94.19 89 TYR A N 1
ATOM 715 C CA . TYR A 1 89 ? 11.452 6.510 -24.401 1.00 94.19 89 TYR A CA 1
ATOM 716 C C . TYR A 1 89 ? 12.480 6.255 -23.296 1.00 94.19 89 TYR A C 1
ATOM 718 O O . TYR A 1 89 ? 12.718 7.120 -22.454 1.00 94.19 89 TYR A O 1
ATOM 726 N N . LEU A 1 90 ? 13.069 5.063 -23.272 1.00 87.94 90 LEU A N 1
ATOM 727 C CA . LEU A 1 90 ? 14.122 4.673 -22.347 1.00 87.94 90 LEU A CA 1
ATOM 728 C C . LEU A 1 90 ? 15.137 3.826 -23.116 1.00 87.94 90 LEU A C 1
ATOM 730 O O . LEU A 1 90 ? 14.739 2.908 -23.827 1.00 87.94 90 LEU A O 1
ATOM 734 N N . HIS A 1 91 ? 16.422 4.136 -22.976 1.00 80.50 91 HIS A N 1
ATOM 735 C CA . HIS A 1 91 ? 17.512 3.386 -23.602 1.00 80.50 91 HIS A CA 1
ATOM 736 C C . HIS A 1 91 ? 18.153 2.434 -22.588 1.00 80.50 91 HIS A C 1
ATOM 738 O O . HIS A 1 91 ? 18.303 2.836 -21.410 1.00 80.50 91 HIS A O 1
#